Protein AF-A0A8S9JGL1-F1 (afdb_monomer_lite)

pLDDT: mean 96.85, std 3.41, range [72.31, 98.81]

Radius of gyration: 15.27 Å; chains: 1; bounding box: 39×26×44 Å

Secondary structure (DSSP, 8-state):
---HHHHHHHHHHSHHHHT-SSHHHHHHHHHHHHHHHHHHHHHHHHHHHHH-GGGHHHHHHHHHHHHHHHHHHHHHHHHTTT-HHHHHHHHHTHHHHHHHHHHHHTT--SHHHHHHHHHHHHHHHHHHHHHHHHHTTT-

Organism: Brassica cretica (NCBI:txid69181)

Structure (mmCIF, N/CA/C/O backbone):
data_AF-A0A8S9JGL1-F1
#
_entry.id   AF-A0A8S9JGL1-F1
#
loop_
_atom_site.group_PDB
_atom_site.id
_atom_site.type_symbol
_atom_site.label_atom_id
_atom_site.label_alt_id
_atom_site.label_comp_id
_atom_site.label_asym_id
_atom_site.label_entity_id
_atom_site.label_seq_id
_atom_site.pdbx_PDB_ins_code
_atom_site.Cartn_x
_atom_site.Cartn_y
_atom_site.Cartn_z
_atom_site.occupancy
_atom_site.B_iso_or_equiv
_atom_site.auth_seq_id
_atom_site.auth_comp_id
_atom_site.auth_asym_id
_atom_site.auth_atom_id
_atom_site.pdbx_PDB_model_num
ATOM 1 N N . VAL A 1 1 ? 3.155 -11.090 -8.437 1.00 72.31 1 VAL A N 1
ATOM 2 C CA . VAL A 1 1 ? 1.721 -10.848 -8.122 1.00 72.31 1 VAL A CA 1
ATOM 3 C C . VAL A 1 1 ? 0.991 -12.161 -7.897 1.00 72.31 1 VAL A C 1
ATOM 5 O O . VAL A 1 1 ? 1.169 -13.077 -8.689 1.00 72.31 1 VAL A O 1
ATOM 8 N N . THR A 1 2 ? 0.204 -12.260 -6.824 1.00 80.38 2 THR A N 1
ATOM 9 C CA . THR A 1 2 ? -0.547 -13.475 -6.449 1.00 80.38 2 THR A CA 1
ATOM 10 C C . THR A 1 2 ? -1.879 -13.608 -7.193 1.00 80.38 2 THR A C 1
ATOM 12 O O . THR A 1 2 ? -2.231 -14.703 -7.612 1.00 80.38 2 THR A O 1
ATOM 15 N N . ASP A 1 3 ? -2.586 -12.500 -7.431 1.00 91.56 3 ASP A N 1
ATOM 16 C CA . ASP A 1 3 ? -3.828 -12.453 -8.215 1.00 91.56 3 ASP A CA 1
ATOM 17 C C . ASP A 1 3 ? -3.564 -11.788 -9.577 1.00 91.56 3 ASP A C 1
ATOM 19 O O . ASP A 1 3 ? -3.528 -10.560 -9.705 1.00 91.56 3 ASP A O 1
ATOM 23 N N . LYS A 1 4 ? -3.305 -12.615 -10.599 1.00 92.62 4 LYS A N 1
ATOM 24 C CA . LYS A 1 4 ? -2.961 -12.141 -11.951 1.00 92.62 4 LYS A CA 1
ATOM 25 C C . LYS A 1 4 ? -4.134 -11.436 -12.633 1.00 92.62 4 LYS A C 1
ATOM 27 O O . LYS A 1 4 ? -3.921 -10.407 -13.267 1.00 92.62 4 LYS A O 1
ATOM 32 N N . ALA A 1 5 ? -5.350 -11.963 -12.490 1.00 96.38 5 ALA A N 1
ATOM 33 C CA . ALA A 1 5 ? -6.536 -11.397 -13.128 1.00 96.38 5 ALA A CA 1
ATOM 34 C C . ALA A 1 5 ? -6.857 -10.013 -12.553 1.00 96.38 5 ALA A C 1
ATOM 36 O O . ALA A 1 5 ? -7.061 -9.063 -13.307 1.00 96.38 5 ALA A O 1
ATOM 37 N N . PHE A 1 6 ? -6.813 -9.871 -11.223 1.00 95.56 6 PHE A N 1
ATOM 38 C CA . PHE A 1 6 ? -6.962 -8.569 -10.579 1.00 95.56 6 PHE A CA 1
ATOM 39 C C . PHE A 1 6 ? -5.879 -7.584 -11.028 1.00 95.56 6 PHE A C 1
ATOM 41 O O . PHE A 1 6 ? -6.203 -6.438 -11.326 1.00 95.56 6 PHE A O 1
ATOM 48 N N . CYS A 1 7 ? -4.618 -8.024 -11.110 1.00 96.94 7 CYS A N 1
ATOM 49 C CA . CYS A 1 7 ? -3.510 -7.189 -11.573 1.00 96.94 7 CYS A CA 1
ATOM 50 C C . CYS A 1 7 ? -3.764 -6.628 -12.979 1.00 96.94 7 CYS A C 1
ATOM 52 O O . CYS A 1 7 ? -3.761 -5.411 -13.158 1.00 96.94 7 CYS A O 1
ATOM 54 N N . VAL A 1 8 ? -4.045 -7.504 -13.951 1.00 96.31 8 VAL A N 1
ATOM 55 C CA . VAL A 1 8 ? -4.286 -7.107 -15.346 1.00 96.31 8 VAL A CA 1
ATOM 56 C C . VAL A 1 8 ? -5.483 -6.168 -15.436 1.00 96.31 8 VAL A C 1
ATOM 58 O O . VAL A 1 8 ? -5.346 -5.062 -15.946 1.00 96.31 8 VAL A O 1
ATOM 61 N N . ASN A 1 9 ? -6.625 -6.547 -14.855 1.00 97.62 9 ASN A N 1
ATOM 62 C CA . ASN A 1 9 ? -7.833 -5.721 -14.904 1.00 97.62 9 ASN A CA 1
ATOM 63 C C . ASN A 1 9 ? -7.612 -4.341 -14.273 1.00 97.62 9 ASN A C 1
ATOM 65 O O . ASN A 1 9 ? -8.069 -3.335 -14.810 1.00 97.62 9 ASN A O 1
ATOM 69 N N . THR A 1 10 ? -6.888 -4.282 -13.153 1.00 97.50 10 THR A N 1
ATOM 70 C CA . THR A 1 10 ? -6.597 -3.026 -12.455 1.00 97.50 10 THR A CA 1
ATOM 71 C C . THR A 1 10 ? -5.695 -2.118 -13.286 1.00 97.50 10 THR A C 1
ATOM 73 O O . THR A 1 10 ? -5.993 -0.934 -13.427 1.00 97.50 10 THR A O 1
ATOM 76 N N . LEU A 1 11 ? -4.601 -2.649 -13.842 1.00 96.75 11 LEU A N 1
ATOM 77 C CA . LEU A 1 11 ? -3.644 -1.849 -14.608 1.00 96.75 11 LEU A CA 1
ATOM 78 C C . LEU A 1 11 ? -4.212 -1.419 -15.965 1.00 96.75 11 LEU A C 1
ATOM 80 O O . LEU A 1 11 ? -4.025 -0.274 -16.357 1.00 96.75 11 LEU A O 1
ATOM 84 N N . THR A 1 12 ? -4.965 -2.282 -16.648 1.00 96.94 12 THR A N 1
ATOM 85 C CA . THR A 1 12 ? -5.635 -1.931 -17.910 1.00 96.94 12 THR A CA 1
ATOM 86 C C . THR A 1 12 ? -6.726 -0.878 -17.708 1.00 96.94 12 THR A C 1
ATOM 88 O O . THR A 1 12 ? -6.904 -0.013 -18.560 1.00 96.94 12 THR A O 1
ATOM 91 N N . ALA A 1 13 ? -7.438 -0.904 -16.578 1.00 97.38 13 ALA A N 1
ATOM 92 C CA . ALA A 1 13 ? -8.445 0.108 -16.259 1.00 97.38 13 ALA A CA 1
ATOM 93 C C . ALA A 1 13 ? -7.848 1.435 -15.756 1.00 97.38 13 ALA A C 1
ATOM 95 O O . ALA A 1 13 ? -8.570 2.429 -15.668 1.00 97.38 13 ALA A O 1
ATOM 96 N N . TYR A 1 14 ? -6.560 1.471 -15.402 1.00 97.25 14 TYR A N 1
ATOM 97 C CA . TYR A 1 14 ? -5.890 2.667 -14.901 1.00 97.25 14 TYR A CA 1
ATOM 98 C C . TYR A 1 14 ? -5.132 3.373 -16.037 1.00 97.25 14 TYR A C 1
ATOM 100 O O . TYR A 1 14 ? -4.076 2.884 -16.444 1.00 97.25 14 TYR A O 1
ATOM 108 N N . PRO A 1 15 ? -5.606 4.534 -16.543 1.00 97.69 15 PRO A N 1
ATOM 109 C CA . PRO A 1 15 ? -5.073 5.122 -17.773 1.00 97.69 15 PRO A CA 1
ATOM 110 C C . PRO A 1 15 ? -3.551 5.324 -17.790 1.00 97.69 15 PRO A C 1
ATOM 112 O O . PRO A 1 15 ? -2.945 4.933 -18.783 1.00 97.69 15 PRO A O 1
ATOM 115 N N . PRO A 1 16 ? -2.893 5.817 -16.715 1.00 97.50 16 PRO A N 1
ATOM 116 C CA . PRO A 1 16 ? -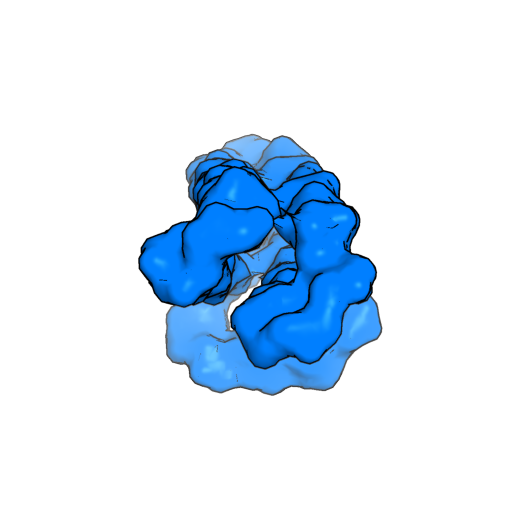1.436 5.967 -16.712 1.00 97.50 16 PRO A CA 1
ATOM 117 C C . PRO A 1 16 ? -0.659 4.652 -16.866 1.00 97.50 16 PRO A C 1
ATOM 119 O O . PRO A 1 16 ? 0.459 4.667 -17.373 1.00 97.50 16 PRO A O 1
ATOM 122 N N . ALA A 1 17 ? -1.223 3.524 -16.420 1.00 96.88 17 ALA A N 1
ATOM 123 C CA . ALA A 1 17 ? -0.617 2.209 -16.623 1.00 96.88 17 ALA A CA 1
ATOM 124 C C . ALA A 1 17 ? -0.949 1.652 -18.013 1.00 96.88 17 ALA A C 1
ATOM 126 O O . ALA A 1 17 ? -0.067 1.112 -18.673 1.00 96.88 17 ALA A O 1
ATOM 127 N N . ALA A 1 18 ? -2.186 1.829 -18.484 1.00 96.88 18 ALA A N 1
ATOM 128 C CA . ALA A 1 18 ? -2.612 1.386 -19.809 1.00 96.88 18 ALA A CA 1
ATOM 129 C C . ALA A 1 18 ? -1.875 2.106 -20.953 1.00 96.88 18 ALA A C 1
ATOM 131 O O . ALA A 1 18 ? -1.633 1.510 -21.999 1.00 96.88 18 ALA A O 1
ATOM 132 N N . SER A 1 19 ? -1.499 3.373 -20.755 1.00 97.31 19 SER A N 1
ATOM 133 C CA . SER A 1 19 ? -0.745 4.170 -21.728 1.00 97.31 19 SER A CA 1
ATOM 134 C C . SER A 1 19 ? 0.776 4.053 -21.582 1.00 97.31 19 SER A C 1
ATOM 136 O O . SER A 1 19 ? 1.504 4.767 -22.271 1.00 97.31 19 SER A O 1
ATOM 138 N N . ALA A 1 20 ? 1.277 3.236 -20.651 1.00 97.50 20 ALA A N 1
ATOM 139 C CA . ALA A 1 20 ? 2.709 3.099 -20.424 1.00 97.50 20 ALA A CA 1
ATOM 140 C C . ALA A 1 20 ? 3.382 2.401 -21.615 1.00 97.50 20 ALA A C 1
ATOM 142 O O . ALA A 1 20 ? 2.968 1.322 -22.032 1.00 97.50 20 ALA A O 1
ATOM 143 N N . THR A 1 21 ? 4.462 2.988 -22.130 1.00 97.44 21 THR A N 1
ATOM 144 C CA . THR A 1 21 ? 5.236 2.428 -23.252 1.00 97.44 21 THR A CA 1
ATOM 145 C C . THR A 1 21 ? 6.485 1.675 -22.798 1.00 97.44 21 THR A C 1
ATOM 147 O O . THR A 1 21 ? 7.215 1.124 -23.617 1.00 97.44 21 THR A O 1
ATOM 150 N N . SER A 1 22 ? 6.743 1.628 -21.488 1.00 97.62 22 SER A N 1
ATOM 151 C CA . SER A 1 22 ? 7.845 0.872 -20.897 1.00 97.62 22 SER A CA 1
ATOM 152 C C . SER A 1 22 ? 7.472 0.282 -19.541 1.00 97.62 22 SER A C 1
ATOM 154 O O . SER A 1 22 ? 6.620 0.814 -18.824 1.00 97.62 22 SER A O 1
ATOM 156 N N . THR A 1 23 ? 8.174 -0.784 -19.145 1.00 96.94 23 THR A N 1
ATOM 157 C CA . THR A 1 23 ? 8.017 -1.410 -17.822 1.00 96.94 23 THR A CA 1
ATOM 158 C C . THR A 1 23 ? 8.230 -0.404 -16.692 1.00 96.94 23 THR A 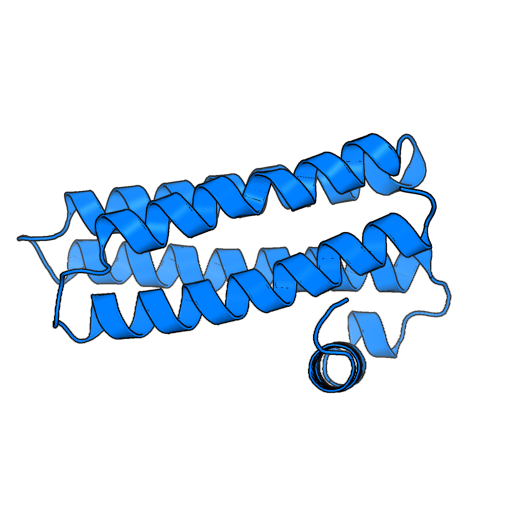C 1
ATOM 160 O O . THR A 1 23 ? 7.475 -0.391 -15.726 1.00 96.94 23 THR A O 1
ATOM 163 N N . PHE A 1 24 ? 9.192 0.510 -16.845 1.00 97.44 24 PHE A N 1
ATOM 164 C CA . PHE A 1 24 ? 9.454 1.563 -15.863 1.00 97.44 24 PHE A CA 1
ATOM 165 C C . PHE A 1 24 ? 8.289 2.551 -15.715 1.00 97.44 24 PHE A C 1
ATOM 167 O O . PHE A 1 24 ? 7.941 2.947 -14.602 1.00 97.44 24 PHE A O 1
ATOM 174 N N . GLN A 1 25 ? 7.646 2.940 -16.821 1.00 98.12 25 GLN A N 1
ATOM 175 C CA . GLN A 1 25 ? 6.446 3.778 -16.759 1.00 98.12 25 GLN A CA 1
ATOM 176 C C . GLN A 1 25 ? 5.276 3.037 -16.103 1.00 98.12 25 GLN A C 1
ATOM 178 O O . GLN A 1 25 ? 4.617 3.606 -15.232 1.00 98.12 25 GLN A O 1
ATOM 183 N N . ALA A 1 26 ? 5.066 1.766 -16.455 1.00 98.00 26 ALA A N 1
ATOM 184 C CA . ALA A 1 26 ? 4.025 0.938 -15.852 1.00 98.00 26 ALA A CA 1
ATOM 185 C C . ALA A 1 26 ? 4.247 0.764 -14.339 1.00 98.00 26 ALA A C 1
ATOM 187 O O . ALA A 1 26 ? 3.299 0.862 -13.557 1.00 98.00 26 ALA A O 1
ATOM 188 N N . ALA A 1 27 ? 5.501 0.594 -13.908 1.00 98.25 27 ALA A N 1
ATOM 189 C CA . ALA A 1 27 ? 5.847 0.483 -12.499 1.00 98.25 27 ALA A CA 1
ATOM 190 C C . ALA A 1 27 ? 5.541 1.773 -11.723 1.00 98.25 27 ALA A C 1
ATOM 192 O O . ALA A 1 27 ? 4.846 1.735 -10.705 1.00 98.25 27 ALA A O 1
ATOM 193 N N . LYS A 1 28 ? 5.946 2.938 -12.245 1.00 98.38 28 LYS A N 1
ATOM 194 C CA . LYS A 1 28 ? 5.588 4.236 -11.644 1.00 98.38 28 LYS A CA 1
ATOM 195 C C . LYS A 1 28 ? 4.077 4.466 -11.593 1.00 98.38 28 LYS A C 1
ATOM 197 O O . LYS A 1 28 ? 3.580 5.035 -10.617 1.00 98.38 28 LYS A O 1
ATOM 202 N N . ALA A 1 29 ? 3.338 4.014 -12.605 1.00 98.50 29 ALA A N 1
ATOM 203 C CA . ALA A 1 29 ? 1.882 4.091 -12.607 1.00 98.50 29 ALA A CA 1
ATOM 204 C C . ALA A 1 29 ? 1.264 3.215 -11.500 1.00 98.50 29 ALA A C 1
ATOM 206 O O . ALA A 1 29 ? 0.386 3.682 -10.777 1.00 98.50 29 ALA A O 1
ATOM 207 N N . ALA A 1 30 ? 1.760 1.992 -11.293 1.00 98.44 30 ALA A N 1
ATOM 208 C CA . ALA A 1 30 ? 1.309 1.116 -10.208 1.00 98.44 30 ALA A CA 1
ATOM 209 C C . ALA A 1 30 ? 1.583 1.703 -8.806 1.00 98.44 30 ALA A C 1
ATOM 211 O O . ALA A 1 30 ? 0.716 1.647 -7.924 1.00 98.44 30 ALA A O 1
ATOM 212 N N . LEU A 1 31 ? 2.754 2.319 -8.603 1.00 98.62 31 LEU A N 1
ATOM 213 C CA . LEU A 1 31 ? 3.077 3.046 -7.366 1.00 98.62 31 LEU A CA 1
ATOM 214 C C . LEU A 1 31 ? 2.141 4.251 -7.172 1.00 98.62 31 LEU A C 1
ATOM 216 O O . LEU A 1 31 ? 1.572 4.436 -6.096 1.00 98.62 31 LEU A O 1
ATOM 220 N N . SER A 1 32 ? 1.893 5.025 -8.232 1.00 98.62 32 SER A N 1
ATOM 221 C CA . SER A 1 32 ? 0.988 6.186 -8.199 1.00 98.62 32 SER A CA 1
ATOM 222 C C . SER A 1 32 ? -0.458 5.801 -7.871 1.00 98.62 32 SER A C 1
ATOM 224 O O . SER A 1 32 ? -1.115 6.469 -7.067 1.00 98.62 32 SER A O 1
ATOM 226 N N . LEU A 1 33 ? -0.948 4.691 -8.430 1.00 98.56 33 LEU A N 1
ATOM 227 C CA . LEU A 1 33 ? -2.255 4.126 -8.095 1.00 98.56 33 LEU A CA 1
ATOM 228 C C . LEU A 1 33 ? -2.342 3.781 -6.601 1.00 98.56 33 LEU A C 1
ATOM 230 O O . LEU A 1 33 ? -3.325 4.116 -5.935 1.00 98.56 33 LEU A O 1
ATOM 234 N N . SER A 1 34 ? -1.293 3.156 -6.067 1.00 98.56 34 SER A N 1
ATOM 235 C CA . SER A 1 34 ? -1.208 2.767 -4.657 1.00 98.56 34 SER A CA 1
ATOM 236 C C . SER A 1 34 ? -1.201 3.988 -3.726 1.00 98.56 34 SER A C 1
ATOM 238 O O . SER A 1 34 ? -1.936 4.003 -2.739 1.00 98.56 34 SER A O 1
ATOM 240 N N . ILE A 1 35 ? -0.469 5.053 -4.081 1.00 98.75 35 ILE A N 1
ATOM 241 C CA . ILE A 1 35 ? -0.488 6.343 -3.364 1.00 98.75 35 ILE A CA 1
ATOM 242 C C . ILE A 1 35 ? -1.897 6.943 -3.353 1.00 98.75 35 ILE A C 1
ATOM 244 O O . ILE A 1 35 ? -2.391 7.341 -2.297 1.00 98.75 35 ILE A O 1
ATOM 248 N N . SER A 1 36 ? -2.556 7.004 -4.514 1.00 98.62 36 SER A N 1
ATOM 249 C CA . SER A 1 36 ? -3.900 7.578 -4.637 1.00 98.62 36 SER A CA 1
ATOM 250 C C . SER A 1 36 ? -4.906 6.846 -3.744 1.00 98.62 36 SER A C 1
ATOM 252 O O . SER A 1 36 ? -5.665 7.466 -2.990 1.00 98.62 36 SER A O 1
ATOM 254 N N . TYR A 1 37 ? -4.864 5.513 -3.762 1.00 98.81 37 TYR A N 1
ATOM 255 C CA . TYR A 1 37 ? -5.757 4.690 -2.958 1.00 98.81 37 TYR A CA 1
ATOM 256 C C . TYR A 1 37 ? -5.470 4.794 -1.450 1.00 98.81 37 TYR A C 1
ATOM 258 O O . TYR A 1 37 ? -6.404 4.886 -0.642 1.00 98.81 37 TYR A O 1
ATOM 266 N N . ALA A 1 38 ? -4.194 4.833 -1.054 1.00 98.81 38 ALA A N 1
ATOM 267 C CA . ALA A 1 38 ? -3.801 5.073 0.332 1.00 98.81 38 ALA A CA 1
ATOM 268 C C . ALA A 1 38 ? -4.276 6.455 0.815 1.00 98.81 38 ALA A C 1
ATOM 270 O O . ALA A 1 38 ? -4.819 6.561 1.914 1.00 98.81 38 ALA A O 1
ATOM 271 N N . GLY A 1 39 ? -4.186 7.487 -0.032 1.00 98.81 39 GLY A N 1
ATOM 272 C CA . GLY A 1 39 ? -4.724 8.825 0.236 1.00 98.81 39 GLY A CA 1
ATOM 273 C C . GLY A 1 39 ? -6.228 8.807 0.506 1.00 98.81 39 GLY A C 1
ATOM 274 O O . GLY A 1 39 ? -6.675 9.284 1.548 1.00 98.81 39 GLY A O 1
ATOM 275 N N . LYS A 1 40 ? -7.007 8.160 -0.370 1.00 98.75 40 LYS A N 1
ATOM 276 C CA . LYS A 1 40 ? -8.455 7.967 -0.171 1.00 98.75 40 LYS A CA 1
ATOM 277 C C . LYS A 1 40 ? -8.767 7.265 1.157 1.00 98.75 40 LYS A C 1
ATOM 279 O O . LYS A 1 40 ? -9.712 7.641 1.849 1.00 98.75 40 LYS A O 1
ATOM 284 N N . SER A 1 41 ? -7.982 6.250 1.511 1.00 98.75 41 SER A N 1
ATOM 285 C CA . SER A 1 41 ? -8.155 5.486 2.754 1.00 98.75 41 SER A CA 1
ATOM 286 C C . SER A 1 41 ? -7.796 6.301 3.998 1.00 98.75 41 SER A C 1
ATOM 288 O O . SER A 1 41 ? -8.520 6.255 4.991 1.00 98.75 41 SER A O 1
ATOM 290 N N . SER A 1 42 ? -6.740 7.113 3.919 1.00 98.62 42 SER A N 1
ATOM 291 C CA . SER A 1 42 ? -6.358 8.064 4.964 1.00 98.62 42 SER A CA 1
ATOM 292 C C . SER A 1 42 ? -7.469 9.091 5.210 1.00 98.62 42 SER A C 1
ATOM 294 O O . SER A 1 42 ? -7.908 9.267 6.346 1.00 98.62 42 SER A O 1
ATOM 296 N N . SER A 1 43 ? -8.015 9.699 4.150 1.00 98.69 43 SER A N 1
ATOM 297 C CA . SER A 1 43 ? -9.136 10.644 4.260 1.00 98.69 43 SER A CA 1
ATOM 298 C C . SER A 1 43 ? -10.392 10.001 4.850 1.00 98.69 43 SER A C 1
ATOM 300 O O . SER A 1 43 ? -11.063 10.617 5.675 1.00 98.69 43 SER A O 1
ATOM 302 N N . PHE A 1 44 ? -10.698 8.754 4.476 1.00 98.69 44 PHE A N 1
ATOM 303 C CA . PHE A 1 44 ? -11.806 8.014 5.081 1.00 98.69 44 PHE A CA 1
ATOM 304 C C . PHE A 1 44 ? -11.608 7.845 6.593 1.00 98.69 44 PHE A C 1
ATOM 306 O O . PHE A 1 44 ? -12.509 8.161 7.367 1.00 98.69 44 PHE A O 1
ATOM 313 N N . ALA A 1 45 ? -10.421 7.404 7.021 1.00 98.38 45 ALA A N 1
ATOM 314 C CA . ALA A 1 45 ? -10.104 7.232 8.436 1.00 98.38 45 ALA A CA 1
ATOM 315 C C . ALA A 1 45 ? -10.186 8.561 9.210 1.00 98.38 45 ALA A C 1
ATOM 317 O O . ALA A 1 45 ? -10.741 8.603 10.304 1.00 98.38 45 ALA A O 1
ATOM 318 N N . ALA A 1 46 ? -9.712 9.667 8.627 1.00 98.31 46 ALA A N 1
ATOM 319 C CA . ALA A 1 46 ? -9.844 10.993 9.229 1.00 98.31 46 ALA A CA 1
AT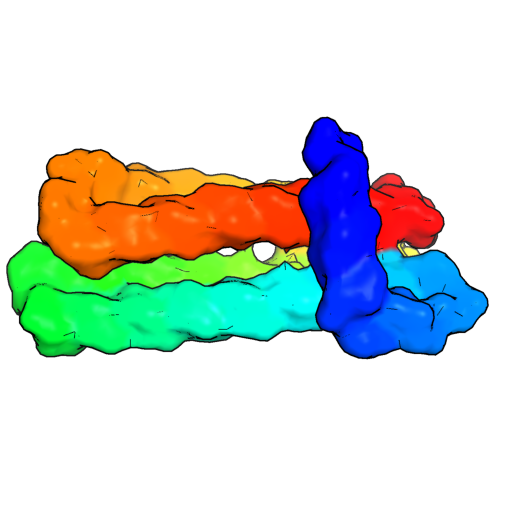OM 320 C C . ALA A 1 46 ? -11.315 11.398 9.438 1.00 98.31 46 ALA A C 1
ATOM 322 O O . ALA A 1 46 ? -11.680 11.883 10.509 1.00 98.31 46 ALA A O 1
ATOM 323 N N . ASN A 1 47 ? -12.171 11.155 8.443 1.00 98.25 47 ASN A N 1
ATOM 324 C CA . ASN A 1 47 ? -13.601 11.446 8.546 1.00 98.25 47 ASN A CA 1
ATOM 325 C C . ASN A 1 47 ? -14.281 10.580 9.615 1.00 98.25 47 ASN A C 1
ATOM 327 O O . ASN A 1 47 ? -15.015 11.112 10.448 1.00 98.25 47 ASN A O 1
ATOM 331 N N . ALA A 1 48 ? -13.972 9.282 9.657 1.00 97.50 48 ALA A N 1
ATOM 332 C CA . ALA A 1 48 ? -14.483 8.373 10.681 1.00 97.50 48 ALA A CA 1
ATOM 333 C C . ALA A 1 48 ? -14.059 8.804 12.100 1.00 97.50 48 ALA A C 1
ATOM 335 O O . ALA A 1 48 ? -14.862 8.763 13.032 1.00 97.50 48 ALA A O 1
ATOM 336 N N . ALA A 1 49 ? -12.827 9.303 12.268 1.00 97.25 49 ALA A N 1
ATOM 337 C CA . ALA A 1 49 ? -12.348 9.832 13.548 1.00 97.25 49 ALA A CA 1
ATOM 338 C C . ALA A 1 49 ? -13.156 11.048 14.037 1.00 97.25 49 ALA A C 1
ATOM 340 O O . ALA A 1 49 ? -13.344 11.218 15.242 1.00 97.25 49 ALA A O 1
ATOM 341 N N . ASN A 1 50 ? -13.635 11.888 13.114 1.00 95.06 50 ASN A N 1
ATOM 342 C CA . ASN A 1 50 ? -14.464 13.051 13.437 1.00 95.06 50 ASN A CA 1
ATOM 343 C C . ASN A 1 50 ? -15.910 12.663 13.771 1.00 95.06 50 ASN A C 1
ATOM 345 O O . ASN A 1 50 ? -16.546 13.324 14.587 1.00 95.06 50 ASN A O 1
ATOM 349 N N . GLN A 1 51 ? -16.422 11.600 13.148 1.00 94.81 51 GLN A N 1
ATOM 350 C CA . GLN A 1 51 ? -17.810 11.155 13.294 1.00 94.81 51 GLN A CA 1
ATOM 351 C C . GLN A 1 51 ? -18.025 10.205 14.478 1.00 94.81 51 GLN A C 1
ATOM 353 O O . GLN A 1 51 ? -19.138 10.120 14.992 1.00 94.81 51 GLN A O 1
ATOM 358 N N . ASN A 1 52 ? -16.978 9.513 14.936 1.00 92.06 52 ASN A N 1
ATOM 359 C CA . ASN A 1 52 ? -17.062 8.544 16.024 1.00 92.06 52 ASN A CA 1
ATOM 360 C C . ASN A 1 52 ? -16.107 8.903 17.181 1.00 92.06 52 ASN A C 1
ATOM 362 O O . ASN A 1 52 ? -14.961 8.438 17.210 1.00 92.06 52 ASN A O 1
ATOM 366 N N . PRO A 1 53 ? -16.569 9.689 18.177 1.00 91.12 53 PRO A N 1
ATOM 367 C CA . PRO A 1 53 ? -15.749 10.101 19.318 1.00 91.12 53 PRO A CA 1
ATOM 368 C C . PRO A 1 53 ? -15.138 8.932 20.102 1.00 91.12 53 PRO A C 1
ATOM 370 O O . PRO A 1 53 ? -13.986 9.018 20.529 1.00 91.12 53 PRO A O 1
ATOM 373 N N . ASN A 1 54 ? -15.867 7.817 20.232 1.00 92.50 54 ASN A N 1
ATOM 374 C CA . ASN A 1 54 ? -15.428 6.630 20.978 1.00 92.50 54 ASN A CA 1
ATOM 375 C C . ASN A 1 54 ? -14.252 5.906 20.308 1.00 92.50 54 ASN A C 1
ATOM 377 O O . ASN A 1 54 ? -13.516 5.170 20.964 1.00 92.50 54 ASN A O 1
ATOM 381 N N . MET A 1 55 ? -14.070 6.120 19.004 1.00 95.12 55 MET A N 1
ATOM 382 C CA . MET A 1 55 ? -13.029 5.484 18.196 1.00 95.12 55 MET A CA 1
ATOM 383 C C . MET A 1 55 ? -12.054 6.479 17.570 1.00 95.12 55 MET A C 1
ATOM 385 O O . MET A 1 55 ? -11.225 6.109 16.736 1.00 95.12 55 MET A O 1
ATOM 389 N N . LYS A 1 56 ? -12.124 7.749 17.982 1.00 96.31 56 LYS A N 1
ATOM 390 C CA . LYS A 1 56 ? -11.324 8.837 17.417 1.00 96.31 56 LYS A CA 1
ATOM 391 C C . LYS A 1 56 ? -9.831 8.509 17.394 1.00 96.31 56 LYS A C 1
ATOM 393 O O . LYS A 1 56 ? -9.171 8.751 16.389 1.00 96.31 56 LYS A O 1
ATOM 398 N N . LYS A 1 57 ? -9.301 7.930 18.479 1.00 97.50 57 LYS A N 1
ATOM 399 C CA . LYS A 1 57 ? -7.877 7.569 18.587 1.00 97.50 57 LYS A CA 1
ATOM 400 C C . LYS A 1 57 ? -7.495 6.448 17.617 1.00 97.50 57 LYS A C 1
ATOM 402 O O . LYS A 1 57 ? -6.471 6.546 16.952 1.00 97.50 57 LYS A O 1
ATOM 407 N N . GLN A 1 58 ? -8.326 5.416 17.506 1.00 98.00 58 GLN A N 1
ATOM 408 C CA . GLN A 1 58 ? -8.102 4.277 16.620 1.00 98.00 58 GLN A CA 1
ATOM 409 C C . GLN A 1 58 ? -8.125 4.722 15.156 1.00 98.00 58 GLN A C 1
ATOM 411 O O . GLN A 1 58 ? -7.208 4.405 14.406 1.00 98.00 58 GLN A O 1
ATOM 416 N N . PHE A 1 59 ? -9.124 5.510 14.756 1.00 98.31 59 PHE A N 1
ATOM 417 C CA . PHE A 1 59 ? -9.214 6.013 13.387 1.00 98.31 59 PHE A CA 1
ATOM 418 C C . PHE A 1 59 ? -8.120 7.035 13.049 1.00 98.31 59 PHE A C 1
ATOM 420 O O . PHE A 1 59 ? -7.601 7.007 11.934 1.00 98.31 59 PHE A O 1
ATOM 427 N N . ALA A 1 60 ? -7.701 7.879 13.998 1.00 98.25 60 ALA A N 1
ATOM 428 C CA . ALA A 1 60 ? -6.538 8.748 13.811 1.00 98.25 60 ALA A CA 1
ATOM 429 C C . ALA A 1 60 ? -5.251 7.935 13.586 1.00 98.25 60 ALA A C 1
ATOM 431 O O . ALA A 1 60 ? -4.530 8.194 12.629 1.00 98.25 60 ALA A O 1
ATOM 432 N N . ALA A 1 61 ? -5.020 6.885 14.378 1.00 98.44 61 ALA A N 1
ATOM 433 C CA . ALA A 1 61 ? -3.881 5.992 14.172 1.00 98.44 61 ALA A CA 1
ATOM 434 C C . ALA A 1 61 ? -3.955 5.246 12.823 1.00 98.44 61 ALA A C 1
ATOM 436 O O . ALA A 1 61 ? -2.936 5.070 12.157 1.00 98.44 61 ALA A O 1
ATOM 437 N N . CYS A 1 62 ? -5.153 4.869 12.358 1.00 98.69 62 CYS A N 1
ATOM 438 C CA . CYS A 1 62 ? -5.326 4.329 11.007 1.00 98.69 62 CYS A CA 1
ATOM 439 C C . CYS A 1 62 ? -4.976 5.357 9.919 1.00 98.69 62 CYS A C 1
ATOM 441 O O . CYS A 1 62 ? -4.330 5.003 8.933 1.00 98.69 62 CYS A O 1
ATOM 443 N N . LYS A 1 63 ? -5.381 6.626 10.085 1.00 98.62 63 LYS A N 1
ATOM 444 C CA . LYS A 1 63 ? -5.024 7.725 9.171 1.00 98.62 63 LYS A CA 1
ATOM 445 C C . LYS A 1 63 ? -3.505 7.848 9.043 1.00 98.62 63 LYS A C 1
ATOM 447 O O . LYS A 1 63 ? -3.005 7.940 7.921 1.00 98.62 63 LYS A O 1
ATOM 452 N N . ASP A 1 64 ? -2.805 7.824 10.174 1.00 98.69 64 ASP A N 1
ATOM 453 C CA . ASP A 1 64 ? -1.350 7.961 10.238 1.00 98.69 64 ASP A CA 1
ATOM 454 C C . ASP A 1 64 ? -0.646 6.748 9.612 1.00 98.69 64 ASP A C 1
ATOM 456 O O . ASP A 1 64 ? 0.275 6.922 8.820 1.00 98.69 64 ASP A O 1
ATOM 460 N N . ALA A 1 65 ? -1.149 5.528 9.832 1.00 98.75 65 ALA A N 1
ATOM 461 C CA . ALA A 1 65 ? -0.635 4.333 9.158 1.00 98.75 65 ALA A CA 1
ATOM 462 C C . ALA A 1 65 ? -0.764 4.417 7.622 1.00 98.75 65 ALA A C 1
ATOM 464 O O . ALA A 1 65 ? 0.155 4.035 6.898 1.00 98.75 65 ALA A O 1
ATOM 465 N N . TYR A 1 66 ? -1.865 4.967 7.096 1.00 98.81 66 TYR A N 1
ATOM 466 C CA . TYR A 1 66 ? -1.971 5.240 5.657 1.00 98.81 66 TYR A CA 1
ATOM 467 C C . TYR A 1 66 ? -1.027 6.354 5.189 1.00 98.81 66 TYR A C 1
ATOM 469 O O . TYR A 1 66 ? -0.533 6.287 4.065 1.00 98.81 66 TYR A O 1
ATOM 477 N N . ALA A 1 67 ? -0.744 7.356 6.025 1.00 98.69 67 ALA A N 1
ATOM 478 C CA . ALA A 1 67 ? 0.254 8.375 5.710 1.00 98.69 67 ALA A CA 1
ATOM 479 C C . ALA A 1 67 ? 1.667 7.773 5.610 1.00 98.69 67 ALA A C 1
ATOM 481 O O . ALA A 1 67 ? 2.403 8.124 4.688 1.00 98.69 67 ALA A O 1
ATOM 482 N N . THR A 1 68 ? 2.009 6.811 6.476 1.00 98.69 68 THR A N 1
ATOM 483 C CA . THR A 1 68 ? 3.248 6.023 6.369 1.00 98.69 68 THR A CA 1
ATOM 484 C C . THR A 1 68 ? 3.311 5.258 5.049 1.00 98.69 68 THR A C 1
ATOM 486 O O . THR A 1 68 ? 4.301 5.384 4.339 1.00 98.69 68 THR A O 1
ATOM 489 N N . ILE A 1 69 ? 2.235 4.563 4.655 1.00 98.81 69 ILE A N 1
ATOM 490 C CA . ILE A 1 69 ? 2.163 3.871 3.352 1.00 98.81 69 ILE A CA 1
ATOM 491 C C . ILE A 1 69 ? 2.434 4.847 2.196 1.00 98.81 69 ILE A C 1
ATOM 493 O O . ILE A 1 69 ? 3.213 4.550 1.296 1.00 98.81 69 ILE A O 1
ATOM 497 N N . ILE A 1 70 ? 1.816 6.031 2.216 1.00 98.81 70 ILE A N 1
ATOM 498 C CA . ILE A 1 70 ? 2.029 7.053 1.181 1.00 98.81 70 ILE A CA 1
ATOM 499 C C . ILE A 1 70 ? 3.495 7.495 1.138 1.00 98.81 70 ILE A C 1
ATOM 501 O O . ILE A 1 70 ? 4.049 7.633 0.049 1.00 98.81 70 ILE A O 1
ATOM 505 N N . ALA A 1 71 ? 4.110 7.744 2.296 1.00 98.69 71 ALA A N 1
ATOM 506 C CA . ALA A 1 71 ? 5.501 8.175 2.383 1.00 98.69 71 ALA A CA 1
ATOM 507 C C . ALA A 1 71 ? 6.458 7.104 1.841 1.00 98.69 71 ALA A C 1
ATOM 509 O O . ALA A 1 71 ? 7.284 7.417 0.987 1.00 98.69 71 ALA A O 1
ATOM 510 N N . SER A 1 72 ? 6.285 5.844 2.246 1.00 98.69 72 SER A N 1
ATOM 511 C CA . SER A 1 72 ? 7.104 4.726 1.769 1.00 98.69 72 SER A CA 1
ATOM 512 C C . SER A 1 72 ? 6.948 4.490 0.265 1.00 98.69 72 SER A C 1
ATOM 514 O O . SER A 1 72 ? 7.939 4.336 -0.437 1.00 98.69 72 SER A O 1
ATOM 516 N N . ILE A 1 73 ? 5.732 4.561 -0.291 1.00 98.69 73 ILE A N 1
ATOM 517 C CA . ILE A 1 73 ? 5.556 4.400 -1.747 1.00 98.69 73 ILE A CA 1
ATOM 518 C C . ILE A 1 73 ? 6.150 5.591 -2.523 1.00 98.69 73 ILE A C 1
ATOM 520 O O . ILE A 1 73 ? 6.646 5.417 -3.635 1.00 98.69 73 ILE A O 1
ATOM 524 N N . LYS A 1 74 ? 6.127 6.808 -1.963 1.00 98.62 74 LYS A N 1
ATOM 525 C CA . LYS A 1 74 ? 6.815 7.962 -2.568 1.00 98.62 74 LYS A CA 1
ATOM 526 C C . LYS A 1 74 ? 8.334 7.786 -2.565 1.00 98.62 74 LYS A C 1
ATOM 528 O O . LYS A 1 74 ? 8.952 8.116 -3.571 1.00 98.62 74 LYS A O 1
ATOM 533 N N . SER A 1 75 ? 8.892 7.266 -1.472 1.00 98.31 75 SER A N 1
ATOM 534 C CA . SER A 1 75 ? 10.309 6.898 -1.367 1.00 98.31 75 SER A CA 1
ATOM 535 C C . SER A 1 75 ? 10.677 5.860 -2.431 1.00 98.31 75 SER A C 1
ATOM 537 O O . SER A 1 75 ? 11.495 6.137 -3.306 1.00 98.31 75 SER A O 1
ATOM 539 N N . SER A 1 76 ? 9.906 4.771 -2.504 1.00 98.44 76 SER A N 1
ATOM 540 C CA . SER A 1 76 ? 10.017 3.753 -3.552 1.00 98.44 76 SER A CA 1
ATOM 541 C C . SER A 1 76 ? 10.020 4.345 -4.964 1.00 98.44 76 SER A C 1
ATOM 543 O O . SER A 1 76 ? 10.886 4.037 -5.776 1.00 98.44 76 SER A O 1
ATOM 545 N N . ALA A 1 77 ? 9.085 5.249 -5.273 1.00 98.06 77 ALA A N 1
ATOM 546 C CA . ALA A 1 77 ? 9.010 5.871 -6.592 1.00 98.06 77 ALA A CA 1
ATOM 547 C C . ALA A 1 77 ? 10.215 6.774 -6.919 1.00 98.06 77 ALA A C 1
ATOM 549 O O . ALA A 1 77 ? 10.560 6.901 -8.098 1.00 98.06 77 ALA A O 1
ATOM 550 N N . ALA A 1 78 ? 10.821 7.409 -5.912 1.00 97.56 78 ALA A N 1
ATOM 551 C CA . ALA A 1 78 ? 11.999 8.258 -6.075 1.00 97.56 78 ALA A CA 1
ATOM 552 C C . ALA A 1 78 ? 13.263 7.425 -6.335 1.00 97.56 78 ALA A C 1
ATOM 554 O O . ALA A 1 78 ? 14.048 7.766 -7.217 1.00 97.56 78 ALA A O 1
ATOM 555 N N . GLU A 1 79 ? 13.413 6.307 -5.628 1.00 95.44 79 GLU A N 1
ATOM 556 C CA . GLU A 1 79 ? 14.595 5.445 -5.708 1.00 95.44 79 GLU A CA 1
ATOM 557 C C . GLU A 1 79 ? 14.524 4.412 -6.836 1.00 95.44 79 GLU A C 1
ATOM 559 O O . GLU A 1 79 ? 15.553 3.875 -7.232 1.00 95.44 79 GLU A O 1
ATOM 564 N N . LEU A 1 80 ? 13.339 4.170 -7.413 1.00 96.94 80 LEU A N 1
ATOM 565 C CA . LEU A 1 80 ? 13.068 3.089 -8.373 1.00 96.94 80 LEU A CA 1
ATOM 566 C C . LEU A 1 80 ? 14.069 2.977 -9.531 1.00 96.94 80 LEU A C 1
ATOM 568 O O . LEU A 1 80 ? 14.247 1.900 -10.088 1.00 96.94 80 LEU A O 1
ATOM 572 N N . LYS A 1 81 ? 14.665 4.095 -9.957 1.00 95.56 81 LYS A N 1
ATOM 573 C CA . LYS A 1 81 ? 15.657 4.111 -11.039 1.00 95.56 81 LYS A CA 1
ATOM 574 C C . LYS A 1 81 ? 17.073 3.791 -10.551 1.00 95.56 81 LYS A C 1
ATOM 576 O O . LYS A 1 81 ? 17.852 3.235 -11.316 1.00 95.56 81 LYS A O 1
ATOM 581 N N . GLU A 1 82 ? 17.412 4.215 -9.341 1.00 96.62 82 GLU A N 1
ATOM 582 C CA . GLU A 1 82 ? 18.772 4.173 -8.796 1.00 96.62 82 GLU A CA 1
ATOM 583 C C . GLU A 1 82 ? 19.011 2.903 -7.982 1.00 96.62 82 GLU A C 1
ATOM 585 O O . GLU A 1 82 ? 20.043 2.258 -8.146 1.00 96.62 82 GLU A O 1
ATOM 590 N N . SER A 1 83 ? 18.034 2.521 -7.159 1.00 96.75 83 SER A N 1
ATOM 591 C CA . SER A 1 83 ? 18.046 1.304 -6.354 1.00 96.75 83 SER A CA 1
ATOM 592 C C . SER A 1 83 ? 16.666 0.635 -6.376 1.00 96.75 83 SER A C 1
ATOM 594 O O . SER A 1 83 ? 15.848 0.842 -5.473 1.00 96.75 83 SER A O 1
ATOM 596 N N . PRO A 1 84 ? 16.370 -0.170 -7.413 1.00 95.12 84 PRO A N 1
ATOM 597 C CA . PRO A 1 84 ? 15.137 -0.949 -7.479 1.00 95.12 84 PRO A CA 1
ATOM 598 C C . PRO A 1 84 ? 14.916 -1.860 -6.259 1.00 95.12 84 PRO A C 1
ATOM 600 O O . PRO A 1 84 ? 13.775 -1.991 -5.820 1.00 95.12 84 PRO A O 1
ATOM 603 N N . ASP A 1 85 ? 15.983 -2.425 -5.678 1.00 96.44 85 ASP A N 1
ATOM 604 C CA . ASP A 1 85 ? 15.922 -3.262 -4.469 1.00 96.44 85 ASP A CA 1
ATOM 605 C C . ASP A 1 85 ? 15.430 -2.468 -3.248 1.00 96.44 85 ASP A C 1
ATOM 607 O O . ASP A 1 85 ? 14.523 -2.907 -2.533 1.00 96.44 85 ASP A O 1
ATOM 611 N N . THR A 1 86 ? 15.973 -1.263 -3.021 1.00 96.94 86 THR A N 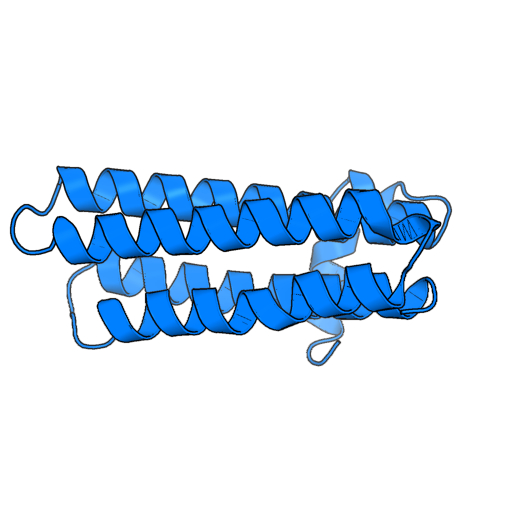1
ATOM 612 C CA . THR A 1 86 ? 15.496 -0.391 -1.933 1.00 96.94 86 THR A CA 1
ATOM 613 C C . THR A 1 86 ? 14.057 0.042 -2.194 1.00 96.94 86 THR A C 1
ATOM 615 O O . THR A 1 86 ? 13.200 -0.058 -1.312 1.00 96.94 86 THR A O 1
ATOM 618 N N . ALA A 1 87 ? 13.745 0.398 -3.443 1.00 97.62 87 ALA A N 1
ATOM 619 C CA . ALA A 1 87 ? 12.390 0.742 -3.834 1.00 97.62 87 ALA A CA 1
ATOM 620 C C . ALA A 1 87 ? 11.402 -0.415 -3.626 1.00 97.62 87 ALA A C 1
ATOM 622 O O . ALA A 1 87 ? 10.244 -0.178 -3.276 1.00 97.62 87 ALA A O 1
ATOM 623 N N . ASN A 1 88 ? 11.818 -1.665 -3.832 1.00 98.38 88 ASN A N 1
ATOM 624 C CA . ASN A 1 88 ? 11.005 -2.840 -3.551 1.00 98.38 88 ASN A CA 1
ATOM 625 C C . ASN A 1 88 ? 10.769 -3.018 -2.049 1.00 98.38 88 ASN A C 1
ATOM 627 O O . ASN A 1 88 ? 9.617 -3.185 -1.627 1.00 98.38 88 ASN A O 1
ATOM 631 N N . TYR A 1 89 ? 11.833 -2.917 -1.253 1.00 97.62 89 TYR A N 1
ATOM 632 C CA . TYR A 1 89 ? 11.764 -3.014 0.201 1.00 97.62 89 TYR A CA 1
ATOM 633 C C . TYR A 1 89 ? 10.790 -1.985 0.798 1.00 97.62 89 TYR A C 1
ATOM 635 O O . TYR A 1 89 ? 9.921 -2.349 1.597 1.00 97.62 89 TYR A O 1
ATOM 643 N N . ASP A 1 90 ? 10.837 -0.739 0.324 1.00 98.06 90 ASP A N 1
ATOM 644 C CA . ASP A 1 90 ? 9.919 0.335 0.723 1.00 98.06 90 ASP A CA 1
ATOM 645 C C . ASP A 1 90 ? 8.438 -0.002 0.480 1.00 98.06 90 ASP A C 1
ATOM 647 O O . ASP A 1 90 ? 7.552 0.394 1.244 1.00 98.06 90 ASP A O 1
ATOM 651 N N . VAL A 1 91 ? 8.123 -0.774 -0.563 1.00 97.94 91 VAL A N 1
ATOM 652 C CA . VAL A 1 91 ? 6.748 -1.243 -0.791 1.00 97.94 91 VAL A CA 1
ATOM 653 C C . VAL A 1 91 ? 6.411 -2.418 0.126 1.00 97.94 91 VAL A C 1
ATOM 655 O O . VAL A 1 91 ? 5.283 -2.508 0.619 1.00 97.94 91 VAL A O 1
ATOM 658 N N . ILE A 1 92 ? 7.355 -3.328 0.378 1.00 97.62 92 ILE A N 1
ATOM 659 C CA . ILE A 1 92 ? 7.129 -4.497 1.240 1.00 97.62 92 ILE A CA 1
ATOM 660 C C . ILE A 1 92 ? 6.770 -4.066 2.665 1.00 97.62 92 ILE A C 1
ATOM 662 O O . ILE A 1 92 ? 5.786 -4.577 3.214 1.00 97.62 92 ILE A O 1
ATOM 666 N N . VAL A 1 93 ? 7.493 -3.097 3.236 1.00 97.06 93 VAL A N 1
ATOM 667 C CA . VAL A 1 93 ? 7.263 -2.631 4.617 1.00 97.06 93 VAL A CA 1
ATOM 668 C C . VAL A 1 93 ? 5.891 -1.969 4.816 1.00 97.06 93 VAL A C 1
ATOM 670 O O . VAL A 1 93 ? 5.364 -1.941 5.926 1.00 97.06 93 VAL A O 1
ATOM 673 N N . CYS A 1 94 ? 5.217 -1.537 3.741 1.00 98.25 94 CYS A N 1
ATOM 674 C CA . CYS A 1 94 ? 3.848 -1.011 3.814 1.00 98.25 94 CYS A CA 1
ATOM 675 C C . CYS A 1 94 ? 2.828 -2.035 4.360 1.00 98.25 94 CYS A C 1
ATOM 677 O O . CYS A 1 94 ? 1.749 -1.649 4.827 1.00 98.25 94 CYS A O 1
ATOM 679 N N . ARG A 1 95 ? 3.140 -3.340 4.316 1.00 96.19 95 ARG A N 1
ATOM 680 C CA . ARG A 1 95 ? 2.304 -4.408 4.899 1.00 96.19 95 ARG A CA 1
ATOM 681 C C . ARG A 1 95 ? 2.228 -4.340 6.427 1.00 96.19 95 ARG A C 1
ATOM 683 O O . ARG A 1 95 ? 1.227 -4.765 7.011 1.00 96.19 95 ARG A O 1
ATOM 690 N N . ASP A 1 96 ? 3.232 -3.766 7.081 1.00 97.25 96 ASP A N 1
ATOM 691 C CA . ASP A 1 96 ? 3.207 -3.574 8.531 1.00 97.25 96 ASP A CA 1
ATOM 692 C C . ASP A 1 96 ? 2.168 -2.514 8.895 1.00 97.25 96 ASP A C 1
ATOM 694 O O . ASP A 1 96 ? 1.312 -2.729 9.756 1.00 97.25 96 ASP A O 1
ATOM 698 N N . SER A 1 97 ? 2.139 -1.408 8.148 1.00 98.06 97 SER A N 1
ATOM 699 C CA . SER A 1 97 ? 1.115 -0.372 8.294 1.00 98.06 97 SER A CA 1
ATOM 700 C C . SER A 1 97 ? -0.295 -0.889 7.986 1.00 98.06 97 SER A C 1
ATOM 702 O O . SER A 1 97 ? -1.233 -0.562 8.717 1.00 98.06 97 SER A O 1
ATOM 704 N N . SER A 1 98 ? -0.479 -1.743 6.968 1.00 97.31 98 SER A N 1
ATOM 705 C CA . SER A 1 98 ? -1.793 -2.364 6.715 1.00 97.31 98 SER A CA 1
ATOM 706 C C . SER A 1 98 ? -2.217 -3.288 7.865 1.00 97.31 98 SER A C 1
ATOM 708 O O . SER A 1 98 ? -3.385 -3.313 8.265 1.00 97.31 98 SER A O 1
ATOM 710 N N . THR A 1 99 ? -1.261 -3.997 8.466 1.00 98.06 99 THR A N 1
ATOM 711 C CA . THR A 1 99 ? -1.483 -4.841 9.645 1.00 98.06 99 THR A CA 1
ATOM 712 C C . THR A 1 99 ? -1.868 -4.016 10.873 1.00 98.06 99 THR A C 1
ATOM 714 O O . THR A 1 99 ? -2.799 -4.399 11.588 1.00 98.06 99 THR A O 1
ATOM 717 N N . ILE A 1 100 ? -1.230 -2.860 11.085 1.00 98.00 100 ILE A N 1
ATOM 718 C CA . ILE A 1 100 ? -1.596 -1.899 12.137 1.00 98.00 100 ILE A CA 1
ATOM 719 C C . ILE A 1 100 ? -3.056 -1.468 11.980 1.00 98.00 100 ILE A C 1
ATOM 721 O O . ILE A 1 100 ? -3.829 -1.618 12.929 1.00 98.00 100 ILE A O 1
ATOM 725 N N . VAL A 1 101 ? -3.465 -1.022 10.782 1.00 98.12 101 VAL A N 1
ATOM 726 C CA . VAL A 1 101 ? -4.857 -0.613 10.515 1.00 98.12 101 VAL A CA 1
ATOM 727 C C . VAL A 1 101 ? -5.825 -1.731 10.890 1.00 98.12 101 VAL A C 1
ATOM 729 O O . VAL A 1 101 ? -6.746 -1.509 11.677 1.00 98.12 101 VAL A O 1
ATOM 732 N N . LYS A 1 102 ? -5.592 -2.958 10.401 1.00 98.19 102 LYS A N 1
ATOM 733 C CA . LYS A 1 102 ? -6.459 -4.100 10.725 1.00 98.19 102 LYS A CA 1
ATOM 734 C C . LYS A 1 102 ? -6.514 -4.357 12.228 1.00 98.19 102 LYS A C 1
ATOM 736 O O . LYS A 1 102 ? -7.597 -4.545 12.769 1.00 98.19 102 LYS A O 1
ATOM 741 N N . ASN A 1 103 ? -5.384 -4.356 12.928 1.00 98.00 103 ASN A N 1
ATOM 742 C CA . ASN A 1 103 ? -5.351 -4.649 14.361 1.00 98.00 103 ASN A CA 1
ATOM 743 C C . ASN A 1 103 ? -6.098 -3.616 15.210 1.00 98.00 103 ASN A C 1
ATOM 745 O O . ASN A 1 103 ? -6.739 -4.008 16.187 1.00 98.00 103 ASN A O 1
ATOM 749 N N . LEU A 1 104 ? -6.068 -2.342 14.814 1.00 97.62 104 LEU A N 1
ATOM 750 C CA . LEU A 1 104 ? -6.767 -1.261 15.509 1.00 97.62 104 LEU A CA 1
ATOM 751 C C . LEU A 1 104 ? -8.293 -1.388 15.434 1.00 97.62 104 LEU A C 1
ATOM 753 O O . LEU A 1 104 ? -8.978 -0.987 16.376 1.00 97.62 104 LEU A O 1
ATOM 757 N N . ILE A 1 105 ? -8.830 -1.939 14.335 1.00 95.69 105 ILE A N 1
ATOM 758 C CA . ILE A 1 105 ? -10.275 -1.878 14.057 1.00 95.69 105 ILE A CA 1
ATOM 759 C C . ILE A 1 105 ? -10.970 -3.227 13.819 1.00 95.69 105 ILE A C 1
ATOM 761 O O . ILE A 1 105 ? -12.196 -3.270 13.791 1.00 95.69 105 ILE A O 1
ATOM 765 N N . LYS A 1 106 ? -10.241 -4.347 13.693 1.00 92.50 106 LYS A N 1
ATOM 766 C CA . LYS A 1 106 ? -10.814 -5.660 13.306 1.00 92.50 106 LYS A CA 1
ATOM 767 C C . LYS A 1 106 ? -11.883 -6.213 14.248 1.00 92.50 106 LYS A C 1
ATOM 769 O O . LYS A 1 106 ? -12.692 -7.026 13.821 1.00 92.50 106 LYS A O 1
ATOM 774 N N . LYS A 1 107 ? -11.859 -5.831 15.528 1.00 92.19 107 LYS A N 1
ATOM 775 C CA . LYS A 1 107 ? -12.835 -6.298 16.529 1.00 92.19 107 LYS A CA 1
ATOM 776 C C . LYS A 1 107 ? -14.121 -5.469 16.530 1.00 92.19 107 LYS A C 1
ATOM 778 O O . LYS A 1 107 ? -15.082 -5.853 17.187 1.00 92.19 107 LYS A O 1
ATOM 783 N N . ASN A 1 108 ? -14.145 -4.348 15.814 1.00 90.69 108 ASN A N 1
ATOM 784 C CA . ASN A 1 108 ? -15.258 -3.415 15.843 1.00 90.69 108 ASN A CA 1
ATOM 785 C C . ASN A 1 108 ? -16.266 -3.756 14.742 1.00 90.69 108 ASN A C 1
ATOM 787 O O . ASN A 1 108 ? -15.904 -4.071 13.607 1.00 90.69 108 ASN A O 1
ATOM 791 N N . VAL A 1 109 ? -17.552 -3.708 15.089 1.00 90.88 109 VAL A N 1
ATOM 792 C CA . VAL A 1 109 ? -18.653 -4.106 14.196 1.00 90.88 109 VAL A CA 1
ATOM 793 C C . VAL A 1 109 ? -19.346 -2.923 13.522 1.00 90.88 109 VAL A C 1
ATOM 795 O O . VAL A 1 109 ? -20.261 -3.143 12.717 1.00 90.88 109 VAL A O 1
ATOM 798 N N . ASP A 1 110 ? -18.915 -1.698 13.831 1.00 93.25 110 ASP A N 1
ATOM 799 C CA . ASP A 1 110 ? -19.441 -0.475 13.239 1.00 93.25 110 ASP A CA 1
ATOM 800 C C . ASP A 1 110 ? -19.134 -0.398 11.735 1.00 93.25 110 ASP A C 1
ATOM 802 O O . ASP A 1 110 ? -18.242 -1.068 11.195 1.00 93.25 110 ASP A O 1
ATOM 806 N N . LYS A 1 111 ? -19.943 0.400 11.037 1.00 96.06 111 LYS A N 1
ATOM 807 C CA . LYS A 1 111 ? -19.912 0.509 9.577 1.00 96.06 111 LYS A CA 1
ATOM 808 C C . LYS A 1 111 ? -18.560 1.014 9.071 1.00 96.06 111 LYS A C 1
ATOM 810 O O . LYS A 1 111 ? -18.079 0.494 8.061 1.00 96.06 111 LYS A O 1
ATOM 815 N N . ASP A 1 112 ? -17.952 1.973 9.763 1.00 97.06 112 ASP A N 1
ATOM 816 C CA . ASP A 1 112 ? -16.720 2.615 9.314 1.00 97.06 112 ASP A CA 1
ATOM 817 C C . ASP A 1 112 ? -15.521 1.694 9.505 1.00 97.06 112 ASP A C 1
ATOM 819 O O . ASP A 1 112 ? -14.725 1.540 8.579 1.00 97.06 112 ASP A O 1
ATOM 823 N N . SER A 1 113 ? -15.448 0.967 10.623 1.00 97.44 113 SER A N 1
ATOM 824 C CA . SER A 1 113 ? -14.443 -0.084 10.822 1.00 97.44 113 SER A CA 1
ATOM 825 C C . SER A 1 113 ? -14.532 -1.169 9.756 1.00 97.44 113 SER A C 1
ATOM 827 O O . SER A 1 113 ? -13.525 -1.522 9.143 1.00 97.44 113 SER A O 1
ATOM 829 N N . LYS A 1 114 ? -15.739 -1.675 9.468 1.00 97.50 114 LYS A N 1
ATOM 830 C CA . LYS A 1 114 ? -15.942 -2.693 8.422 1.00 97.50 114 LYS A CA 1
ATOM 831 C C . LYS A 1 114 ? -15.553 -2.181 7.038 1.00 97.50 114 LYS A C 1
ATOM 833 O O . LYS A 1 114 ? -14.963 -2.926 6.254 1.00 97.50 114 LYS A O 1
ATOM 838 N N . MET A 1 115 ? -15.897 -0.934 6.719 1.00 98.19 115 MET A N 1
ATOM 839 C CA . MET A 1 115 ? -15.529 -0.321 5.446 1.00 98.19 115 MET A CA 1
ATOM 840 C C . MET A 1 115 ? -14.015 -0.139 5.345 1.00 98.19 115 MET A C 1
ATOM 842 O O . MET A 1 115 ? -13.422 -0.529 4.341 1.00 98.19 115 MET A O 1
ATOM 846 N N . LEU A 1 116 ? -13.378 0.372 6.396 1.00 98.19 116 LEU A N 1
ATOM 847 C CA . LEU A 1 116 ? -11.941 0.598 6.414 1.00 98.19 116 LEU A CA 1
ATOM 848 C C . LEU A 1 116 ? -11.163 -0.721 6.321 1.00 98.19 116 LEU A C 1
ATOM 850 O O . LEU A 1 116 ? -10.215 -0.778 5.550 1.00 98.19 116 LEU A O 1
ATOM 854 N N . ILE A 1 117 ? -11.623 -1.814 6.948 1.00 98.38 117 ILE A N 1
ATOM 855 C CA . ILE A 1 117 ? -11.063 -3.164 6.731 1.00 98.38 117 ILE A CA 1
ATOM 856 C C . ILE A 1 117 ? -11.124 -3.570 5.254 1.00 98.38 117 ILE A C 1
ATOM 858 O O . I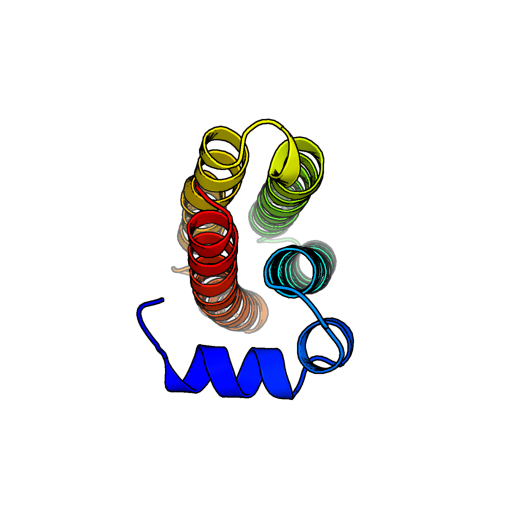LE A 1 117 ? -10.120 -4.020 4.702 1.00 98.38 117 ILE A O 1
ATOM 862 N N . LYS A 1 118 ? -12.272 -3.396 4.584 1.00 98.38 118 LYS A N 1
ATOM 863 C CA . LYS A 1 118 ? -12.388 -3.688 3.142 1.00 98.38 118 LYS A CA 1
ATOM 864 C C . LYS A 1 118 ? -11.420 -2.833 2.330 1.00 98.38 118 LYS A C 1
ATOM 866 O O . LYS A 1 118 ? -10.786 -3.336 1.402 1.00 98.38 118 LYS A O 1
ATOM 871 N N . MET A 1 119 ? -11.277 -1.559 2.697 1.00 98.69 119 MET A N 1
ATOM 872 C CA . MET A 1 119 ? -10.321 -0.670 2.053 1.00 98.69 119 MET A CA 1
ATOM 873 C C . MET A 1 119 ? -8.882 -1.143 2.272 1.00 98.69 119 MET A C 1
ATOM 875 O O . MET A 1 119 ? -8.114 -1.155 1.317 1.00 98.69 119 MET A O 1
ATOM 879 N N . THR A 1 120 ? -8.524 -1.601 3.473 1.00 98.62 120 THR A N 1
ATOM 880 C CA . THR A 1 120 ? -7.199 -2.161 3.772 1.00 98.62 120 THR A CA 1
ATOM 881 C C . THR A 1 120 ? -6.915 -3.431 2.977 1.00 98.62 120 THR A C 1
ATOM 883 O O . THR A 1 120 ? -5.833 -3.553 2.417 1.00 98.62 120 THR A O 1
ATOM 886 N N . LEU A 1 121 ? -7.882 -4.341 2.839 1.00 97.94 121 LEU A N 1
ATOM 887 C CA . LEU A 1 121 ? -7.710 -5.548 2.020 1.00 97.94 121 LEU A CA 1
ATOM 888 C C . LEU A 1 121 ? -7.475 -5.211 0.540 1.00 97.94 121 LEU A C 1
ATOM 890 O O . LEU A 1 121 ? -6.657 -5.843 -0.123 1.00 97.94 121 LEU A O 1
ATOM 894 N N . MET A 1 122 ? -8.161 -4.194 0.015 1.00 98.25 122 MET A N 1
ATOM 895 C CA . MET A 1 122 ? -7.896 -3.694 -1.335 1.00 98.25 122 MET A CA 1
ATOM 896 C C . MET A 1 122 ? -6.507 -3.046 -1.438 1.00 98.25 122 MET A C 1
ATOM 898 O O . MET A 1 122 ? -5.793 -3.296 -2.405 1.00 98.25 122 MET A O 1
ATOM 902 N N . MET A 1 123 ? -6.090 -2.274 -0.428 1.00 98.44 123 MET A N 1
ATOM 903 C CA . MET A 1 123 ? -4.736 -1.713 -0.364 1.00 98.44 123 MET A CA 1
ATOM 904 C C . MET A 1 123 ? -3.679 -2.821 -0.409 1.00 98.44 123 MET A C 1
ATOM 906 O O . MET A 1 123 ? -2.714 -2.702 -1.150 1.00 98.44 123 MET A O 1
ATOM 910 N N . GLU A 1 124 ? -3.874 -3.929 0.306 1.00 98.12 124 GLU A N 1
ATOM 911 C CA . GLU A 1 124 ? -2.954 -5.076 0.287 1.00 98.12 124 GLU A CA 1
ATOM 912 C C . GLU A 1 124 ? -2.842 -5.715 -1.105 1.00 98.12 124 GLU A C 1
ATOM 914 O O . GLU A 1 124 ? -1.745 -6.093 -1.525 1.00 98.12 124 GLU A O 1
ATOM 919 N N . LYS A 1 125 ? -3.944 -5.772 -1.866 1.00 98.00 125 LYS A N 1
ATOM 920 C CA . LYS A 1 125 ? -3.907 -6.205 -3.270 1.00 98.00 125 LYS A CA 1
ATOM 921 C C . LYS A 1 125 ? -3.128 -5.228 -4.155 1.00 98.00 125 LYS A C 1
ATOM 923 O O . LYS A 1 125 ? -2.342 -5.671 -4.988 1.00 98.00 125 LYS A O 1
ATOM 928 N N . LEU A 1 126 ? -3.306 -3.919 -3.963 1.00 98.44 126 LEU A N 1
ATOM 929 C CA . LEU A 1 126 ? -2.550 -2.895 -4.695 1.00 98.44 126 LEU A CA 1
ATOM 930 C C . LEU A 1 126 ? -1.058 -2.922 -4.340 1.00 98.44 126 LEU A C 1
ATOM 932 O O . LEU A 1 126 ? -0.226 -2.873 -5.240 1.00 98.44 126 LEU A O 1
ATOM 936 N N . LEU A 1 127 ? -0.706 -3.114 -3.064 1.00 98.31 127 LEU A N 1
ATOM 937 C CA . LEU A 1 127 ? 0.680 -3.310 -2.631 1.00 98.31 127 LEU A CA 1
ATOM 938 C C . LEU A 1 127 ? 1.305 -4.543 -3.291 1.00 98.31 127 LEU A C 1
ATOM 940 O O . LEU A 1 127 ? 2.463 -4.507 -3.685 1.00 98.31 127 LEU A O 1
ATOM 944 N N . ALA A 1 128 ? 0.551 -5.631 -3.476 1.00 98.06 128 ALA A N 1
ATOM 945 C CA . ALA A 1 128 ? 1.053 -6.798 -4.201 1.00 98.06 128 ALA A CA 1
ATOM 946 C C . ALA A 1 128 ? 1.348 -6.502 -5.686 1.00 98.06 128 ALA A C 1
ATOM 948 O O . ALA A 1 128 ? 2.290 -7.077 -6.238 1.00 98.06 128 ALA A O 1
ATOM 949 N N . ILE A 1 129 ? 0.568 -5.619 -6.324 1.00 98.31 129 ILE A N 1
ATOM 950 C CA . ILE A 1 129 ? 0.857 -5.112 -7.675 1.00 98.31 129 ILE A CA 1
ATOM 951 C C . ILE A 1 129 ? 2.108 -4.234 -7.644 1.00 98.31 129 ILE A C 1
ATOM 953 O O . ILE A 1 129 ? 3.003 -4.456 -8.451 1.00 98.31 129 ILE A O 1
ATOM 957 N N . ALA A 1 130 ? 2.200 -3.297 -6.698 1.00 98.19 130 ALA A N 1
ATOM 958 C CA . ALA A 1 130 ? 3.346 -2.406 -6.540 1.00 98.19 130 ALA A CA 1
ATOM 959 C C . ALA A 1 130 ? 4.664 -3.175 -6.327 1.00 98.19 130 ALA A C 1
ATOM 961 O O . ALA A 1 130 ? 5.630 -2.895 -7.024 1.00 98.19 130 ALA A O 1
ATOM 962 N N . VAL A 1 131 ? 4.683 -4.207 -5.472 1.00 98.19 131 VAL A N 1
ATOM 963 C CA . VAL A 1 131 ? 5.849 -5.103 -5.310 1.00 98.19 131 VAL A CA 1
ATOM 964 C C . VAL A 1 131 ? 6.188 -5.803 -6.627 1.00 98.19 131 VAL A C 1
ATOM 966 O O . VAL A 1 131 ? 7.341 -5.876 -7.025 1.00 98.19 131 VAL A O 1
ATOM 969 N N . GLY A 1 132 ? 5.189 -6.326 -7.345 1.00 97.50 132 GLY A N 1
ATOM 970 C CA . GLY A 1 132 ? 5.445 -6.952 -8.646 1.00 97.50 132 GLY A CA 1
ATOM 971 C C . GLY A 1 132 ? 6.005 -5.972 -9.682 1.00 97.50 132 GLY A C 1
ATOM 972 O O . GLY A 1 132 ? 6.825 -6.357 -10.509 1.00 97.50 132 GLY A O 1
ATOM 973 N N . ALA A 1 133 ? 5.568 -4.716 -9.626 1.00 97.38 133 ALA A N 1
ATOM 974 C CA . ALA A 1 133 ? 6.025 -3.644 -10.494 1.00 97.38 133 ALA A CA 1
ATOM 975 C C . ALA A 1 133 ? 7.482 -3.244 -10.225 1.00 97.38 133 ALA A C 1
ATOM 977 O O . ALA A 1 133 ? 8.219 -3.034 -11.185 1.00 97.38 133 ALA A O 1
ATOM 978 N N . THR A 1 134 ? 7.905 -3.164 -8.961 1.00 98.00 134 THR A N 1
ATOM 979 C CA . THR A 1 134 ? 9.305 -2.874 -8.611 1.00 98.00 134 THR A CA 1
ATOM 980 C C . THR A 1 134 ? 10.230 -4.037 -8.984 1.00 98.00 134 THR A C 1
ATOM 982 O O . THR A 1 134 ? 11.267 -3.805 -9.600 1.00 98.00 134 THR A O 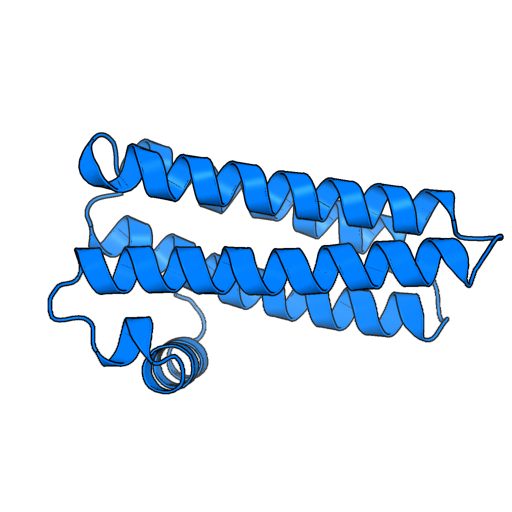1
ATOM 985 N N . VAL A 1 135 ? 9.807 -5.291 -8.769 1.00 97.62 135 VAL A N 1
ATOM 986 C CA . VAL A 1 135 ? 10.557 -6.477 -9.239 1.00 97.62 135 VAL A CA 1
ATOM 987 C C . VAL A 1 135 ? 10.754 -6.459 -10.756 1.00 97.62 135 VAL A C 1
ATOM 989 O O . VAL A 1 135 ? 11.834 -6.748 -11.264 1.00 97.62 135 VAL A O 1
ATOM 992 N N . ALA A 1 136 ? 9.724 -6.075 -11.515 1.00 96.44 136 ALA A N 1
ATOM 993 C CA . ALA A 1 136 ? 9.793 -6.048 -12.976 1.00 96.44 136 ALA A CA 1
ATOM 994 C C . ALA A 1 136 ? 10.830 -5.054 -13.537 1.00 96.44 136 ALA A C 1
ATOM 996 O O . ALA A 1 136 ? 11.163 -5.132 -14.720 1.00 96.44 136 ALA A O 1
ATOM 997 N N . VAL A 1 137 ? 11.328 -4.125 -12.715 1.00 96.25 137 VAL A N 1
ATOM 998 C CA . VAL A 1 137 ? 12.377 -3.163 -13.081 1.00 96.25 137 VAL A CA 1
ATOM 999 C C . VAL A 1 137 ? 13.707 -3.421 -12.364 1.00 96.25 137 VAL A C 1
ATOM 1001 O O . VAL A 1 137 ? 14.596 -2.579 -12.438 1.00 96.25 137 VAL A O 1
ATOM 1004 N N . GLY A 1 138 ? 13.859 -4.592 -11.736 1.00 92.06 138 GLY A N 1
ATOM 1005 C CA . GLY A 1 138 ? 15.127 -5.074 -11.185 1.00 92.06 138 GLY A CA 1
ATOM 1006 C C . GLY A 1 138 ? 15.253 -5.030 -9.664 1.00 92.06 138 GLY A C 1
ATOM 1007 O O . GLY A 1 138 ? 16.385 -5.065 -9.199 1.00 92.06 138 GLY A O 1
ATOM 1008 N N . GLY A 1 139 ? 14.143 -4.895 -8.927 1.00 80.69 139 GLY A N 1
ATOM 1009 C CA . GLY A 1 139 ? 14.115 -5.026 -7.463 1.00 80.69 139 GLY A CA 1
ATOM 1010 C C . GLY A 1 139 ? 13.505 -6.329 -6.971 1.00 80.69 139 GLY A C 1
ATOM 1011 O O . GLY A 1 139 ? 13.475 -7.321 -7.736 1.00 80.69 139 GLY A O 1
#

Foldseek 3Di:
DVDPVCLVVVQCVQVQLVPDPDLLSNLLSLLVVLLVLLQVLLVLLCVVLVVDVVLVVLSPLLSVLSVLLNVLSVVLNVCLVPCLPSSLVSLVCNVVSLVSNCVSQVVPPDPSSVVSVVSSVVSVVSSVSSNVSSVSSPD

Sequence (139 aa):
VTDKAFCVNTLTAYPPAASATSTFQAAKAALSLSISYAGKSSSFAANAANQNPNMKKQFAACKDAYATIIASIKSSAAELKESPDTANYDVIVCRDSSTIVKNLIKKNVDKDSKMLIKMTLMMEKLLAIAVGATVAVGG

InterPro domains:
  IPR006501 Pectinesterase inhibitor domain [PF04043] (2-98)
  IPR006501 Pectinesterase inhibitor domain [SM00856] (1-133)
  IPR035513 Invertase/pectin methylesterase inhibitor domain superfamily [G3DSA:1.20.140.40] (1-134)
  IPR035513 Invertase/pectin methylesterase inhibitor domain superfamily [SSF101148] (2-123)